Protein AF-A0A8B6GQ53-F1 (afdb_monomer_lite)

pLDDT: me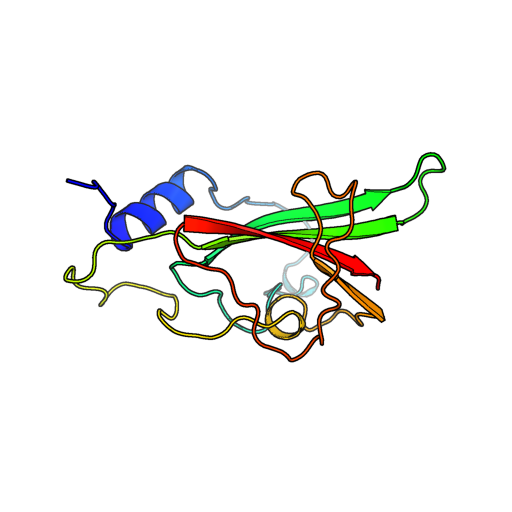an 85.65, std 8.25, range [42.69, 95.25]

Organism: Mytilus galloprovincialis (NCBI:txid29158)

Foldseek 3Di:
DDDFAALVVVVVVCCVVDPDDDDDDPDDPVVPDVDDDQFQFADASQKDFPDWAFDADPVRHTPFIKTKMFGADHDPDDDPVPDPHHHDDFDFQCRNHVPDDWPWKFWAPPVNPGTDPDTDDRPDGDDADHRGMTMMTTDD

Secondary structure (DSSP, 8-state):
------HHHHHHHHHHHSPPPP---SS-GGGS-S---SSSSPPPTTEEEEEEEEEE-TTS-EEEEEEEEEEPP--TTS--TT-SS-SS---BHHHH-TTS--SEEEEE-TTSSSEEEEE--TTSB----TT-EEEEEEE-

InterPro domains:
  IPR011013 Galactose mutarotase-like domain superfamily [SSF74650] (6-139)

Radius of gyration: 17.37 Å; chains: 1; bounding box: 48×44×46 Å

Structure (mmCIF, N/CA/C/O backbone):
data_AF-A0A8B6GQ53-F1
#
_entry.id   AF-A0A8B6GQ53-F1
#
loop_
_atom_site.group_PDB
_atom_site.id
_atom_site.type_symbol
_atom_site.label_atom_id
_atom_site.label_alt_id
_atom_site.label_comp_id
_atom_site.label_asym_id
_atom_site.label_entity_id
_atom_site.label_seq_id
_atom_site.pdbx_PDB_ins_code
_atom_site.Cartn_x
_atom_site.Cartn_y
_atom_site.Cartn_z
_atom_site.occupancy
_atom_site.B_iso_or_equiv
_atom_site.auth_seq_id
_atom_site.auth_comp_id
_atom_site.auth_asym_id
_atom_site.auth_atom_id
_atom_site.pdbx_PDB_model_num
ATOM 1 N N . MET A 1 1 ? -28.009 -0.027 14.623 1.00 42.69 1 MET A N 1
ATOM 2 C CA . MET A 1 1 ? -27.057 -1.133 14.865 1.00 42.69 1 MET A CA 1
ATOM 3 C C . MET A 1 1 ? -26.135 -1.210 13.662 1.00 42.69 1 MET A C 1
ATOM 5 O O . MET A 1 1 ? -26.596 -1.594 12.599 1.00 42.69 1 MET A O 1
ATOM 9 N N . THR A 1 2 ? -24.886 -0.765 13.780 1.00 58.81 2 THR A N 1
ATOM 10 C CA . THR A 1 2 ? -23.884 -0.914 12.715 1.00 58.81 2 THR A CA 1
ATOM 11 C C . THR A 1 2 ? -23.193 -2.265 12.894 1.00 58.81 2 THR A C 1
ATOM 13 O O . THR A 1 2 ? -22.641 -2.561 13.952 1.00 58.81 2 THR A O 1
ATOM 16 N N . THR A 1 3 ? -23.299 -3.138 11.898 1.00 73.06 3 THR A N 1
ATOM 17 C CA . THR A 1 3 ? -22.673 -4.464 11.908 1.00 73.06 3 THR A CA 1
ATOM 18 C C . THR A 1 3 ? -21.245 -4.343 11.379 1.00 73.06 3 THR A C 1
ATOM 20 O O . THR A 1 3 ? -21.057 -4.175 10.178 1.00 73.06 3 THR A O 1
ATOM 23 N N . SER A 1 4 ? -20.243 -4.401 12.258 1.00 75.69 4 SER A N 1
ATOM 24 C CA . SER A 1 4 ? -18.824 -4.452 11.882 1.00 75.69 4 SER A CA 1
ATOM 25 C C . SER A 1 4 ? -18.218 -5.817 12.208 1.00 75.69 4 SER A C 1
ATOM 27 O O . SER A 1 4 ? -18.539 -6.434 13.228 1.00 75.69 4 SER A O 1
ATOM 29 N N . SER A 1 5 ? -17.344 -6.298 11.324 1.00 83.00 5 SER A N 1
ATOM 30 C CA . SER A 1 5 ? -16.638 -7.571 11.494 1.00 83.00 5 SER A CA 1
ATOM 31 C C . SER A 1 5 ? -15.563 -7.479 12.584 1.00 83.00 5 SER A C 1
ATOM 33 O O . SER A 1 5 ? -15.061 -6.397 12.907 1.00 83.00 5 SER A O 1
ATOM 35 N N . SER A 1 6 ? -15.189 -8.624 13.160 1.00 86.44 6 SER A N 1
ATOM 36 C CA . SER A 1 6 ? -13.998 -8.721 14.009 1.00 86.44 6 SER A CA 1
ATOM 37 C C . SER A 1 6 ? -12.725 -8.673 13.157 1.00 86.44 6 SER A C 1
ATOM 39 O O . SER A 1 6 ? -12.741 -9.057 11.986 1.00 86.44 6 SER A O 1
ATOM 41 N N . LEU A 1 7 ? -11.606 -8.249 13.752 1.00 84.31 7 LEU A N 1
ATOM 42 C CA . LEU A 1 7 ? -10.306 -8.207 13.068 1.00 84.31 7 LEU A CA 1
ATOM 43 C C . LEU A 1 7 ? -9.889 -9.573 12.510 1.00 84.31 7 LEU A C 1
ATOM 45 O O . LEU A 1 7 ? -9.442 -9.662 11.372 1.00 84.31 7 LEU A O 1
ATOM 49 N N . SER A 1 8 ? -10.102 -10.651 13.267 1.00 84.38 8 SER A N 1
ATOM 50 C CA . SER A 1 8 ? -9.781 -12.008 12.810 1.00 84.38 8 SER A CA 1
ATOM 51 C C . SER A 1 8 ? -10.578 -12.399 11.563 1.00 84.38 8 SER A C 1
ATOM 53 O O . SER A 1 8 ? -10.016 -12.962 10.629 1.00 84.38 8 SER A O 1
ATOM 55 N N . ALA A 1 9 ? -11.873 -12.061 11.512 1.00 86.75 9 ALA A N 1
ATOM 56 C CA . ALA A 1 9 ? -12.701 -12.328 10.338 1.00 86.75 9 ALA A CA 1
ATOM 57 C C . ALA A 1 9 ? -12.244 -11.510 9.121 1.00 86.75 9 ALA A C 1
ATOM 59 O O . ALA A 1 9 ? -12.266 -12.015 8.001 1.00 86.75 9 ALA A O 1
ATOM 60 N N . MET A 1 10 ? -11.795 -10.269 9.337 1.00 86.81 10 MET A N 1
ATOM 61 C CA . MET A 1 10 ? -11.255 -9.429 8.265 1.00 86.81 10 MET A CA 1
ATOM 62 C C . MET A 1 10 ? -9.975 -10.008 7.665 1.00 86.81 10 MET A C 1
ATOM 64 O O . MET A 1 10 ? -9.877 -10.072 6.445 1.00 86.81 10 MET A O 1
ATOM 68 N N . ILE A 1 11 ? -9.035 -10.467 8.497 1.00 85.38 11 ILE A N 1
ATOM 69 C CA . ILE A 1 11 ? -7.778 -11.068 8.022 1.00 85.38 11 ILE A CA 1
ATOM 70 C C . ILE A 1 11 ? -8.047 -12.345 7.227 1.00 85.38 11 ILE A C 1
ATOM 72 O O . ILE A 1 11 ? -7.466 -12.539 6.164 1.00 85.38 11 ILE A O 1
ATOM 76 N N . ILE A 1 12 ? -8.959 -13.200 7.701 1.00 88.12 12 ILE A N 1
ATOM 77 C CA . ILE A 1 12 ? -9.345 -14.411 6.963 1.00 88.12 12 ILE A CA 1
ATOM 78 C C . ILE A 1 12 ? -9.954 -14.033 5.611 1.00 88.12 12 ILE A C 1
ATOM 80 O O . ILE A 1 12 ? -9.586 -14.598 4.587 1.00 88.12 12 ILE A O 1
ATOM 84 N N . ASN A 1 13 ? -10.862 -13.056 5.590 1.00 90.00 13 ASN A N 1
ATOM 85 C CA . ASN A 1 13 ? -11.462 -12.578 4.351 1.00 90.00 13 ASN A CA 1
ATOM 86 C C . ASN A 1 13 ? -10.412 -12.019 3.373 1.00 90.00 13 ASN A C 1
ATOM 88 O O . ASN A 1 13 ? -10.498 -12.275 2.178 1.00 90.00 13 ASN A O 1
ATOM 92 N N . GLU A 1 14 ? -9.413 -11.290 3.865 1.00 88.50 14 GLU A N 1
ATOM 93 C CA . GLU A 1 14 ? -8.316 -10.773 3.043 1.00 88.50 14 GLU A CA 1
ATOM 94 C C . GLU A 1 14 ? -7.449 -11.894 2.469 1.00 88.50 14 GLU A C 1
ATOM 96 O O . GLU A 1 14 ? -7.217 -11.913 1.265 1.00 88.50 14 GLU A O 1
ATOM 101 N N . ALA A 1 15 ? -7.082 -12.888 3.281 1.00 88.19 15 ALA A N 1
ATOM 102 C CA . ALA A 1 15 ? -6.340 -14.059 2.817 1.00 88.19 15 ALA A CA 1
ATOM 103 C C . ALA A 1 15 ? -7.096 -14.861 1.739 1.00 88.19 15 ALA A C 1
ATOM 105 O O . ALA A 1 15 ? -6.475 -15.463 0.865 1.00 88.19 15 ALA A O 1
ATOM 106 N N . LEU A 1 16 ? -8.435 -14.863 1.782 1.00 92.19 16 LEU A N 1
ATOM 107 C CA . LEU A 1 16 ? -9.276 -15.500 0.765 1.00 92.19 16 LEU A CA 1
ATOM 108 C C . LEU A 1 16 ? -9.396 -14.667 -0.519 1.00 92.19 16 LEU A C 1
ATOM 110 O O . LEU A 1 16 ? -9.450 -15.234 -1.607 1.00 92.19 16 LEU A O 1
ATOM 114 N N . GLN A 1 17 ? -9.465 -13.339 -0.407 1.00 92.38 17 GLN A N 1
ATOM 115 C CA . GLN A 1 17 ? -9.589 -12.445 -1.565 1.00 92.38 17 GLN A CA 1
ATOM 116 C C . GLN A 1 17 ? -8.252 -12.204 -2.276 1.00 92.38 17 GLN A C 1
ATOM 118 O O . GLN A 1 17 ? -8.237 -11.948 -3.479 1.00 92.38 17 GLN A O 1
ATOM 123 N N . GLN A 1 18 ? -7.140 -12.277 -1.545 1.00 90.88 18 GLN A N 1
ATOM 124 C CA . GLN A 1 18 ? -5.786 -12.026 -2.035 1.00 90.88 18 GLN A CA 1
ATOM 125 C C . GLN A 1 18 ? -4.859 -13.178 -1.616 1.00 90.88 18 GLN A C 1
ATOM 127 O O . GLN A 1 18 ? -4.060 -13.032 -0.688 1.00 90.88 18 GLN A O 1
ATOM 132 N N . PRO A 1 19 ? -4.972 -14.350 -2.267 1.00 91.69 19 PRO A N 1
ATOM 133 C CA . PRO A 1 19 ? -4.116 -15.482 -1.953 1.00 91.69 19 PRO A CA 1
ATOM 134 C C . PRO A 1 19 ? -2.657 -15.200 -2.355 1.00 91.69 19 PRO A C 1
ATOM 136 O O . PRO A 1 19 ? -2.405 -14.445 -3.300 1.00 91.69 19 PRO A O 1
ATOM 139 N N . PRO A 1 20 ? -1.679 -15.830 -1.682 1.00 89.12 20 PRO A N 1
ATOM 140 C CA . PRO A 1 20 ? -0.274 -15.688 -2.034 1.00 89.12 20 PRO A CA 1
ATOM 141 C C . PRO A 1 20 ? -0.022 -16.184 -3.461 1.00 89.12 20 PRO A C 1
ATOM 143 O O . PRO A 1 20 ? -0.416 -17.292 -3.833 1.00 89.12 20 PRO A O 1
ATOM 146 N N . VAL A 1 21 ? 0.662 -15.363 -4.257 1.00 90.94 21 VAL A N 1
ATOM 147 C CA . VAL A 1 21 ? 1.049 -15.722 -5.623 1.00 90.94 21 VAL A CA 1
ATOM 148 C C . VAL A 1 21 ? 2.354 -16.507 -5.571 1.00 90.94 21 VAL A C 1
ATOM 150 O O . VAL A 1 21 ? 3.374 -16.002 -5.105 1.00 90.94 21 VAL A O 1
ATOM 153 N N . VAL A 1 22 ? 2.319 -17.751 -6.045 1.00 90.81 22 VAL A N 1
ATOM 154 C CA . VAL A 1 22 ? 3.488 -18.637 -6.065 1.00 90.81 22 VAL A CA 1
ATOM 155 C C . VAL A 1 22 ? 4.123 -18.602 -7.449 1.00 90.81 22 VAL A C 1
ATOM 157 O O . VAL A 1 22 ? 3.478 -18.919 -8.447 1.00 90.81 22 VAL A O 1
ATOM 160 N N . PHE A 1 23 ? 5.401 -18.235 -7.496 1.00 88.19 23 PHE A N 1
ATOM 161 C CA . PHE A 1 23 ? 6.211 -18.246 -8.709 1.00 88.19 23 PHE A CA 1
ATOM 162 C C . PHE A 1 23 ? 7.237 -19.376 -8.638 1.00 88.19 23 PHE A C 1
ATOM 164 O O . PHE A 1 23 ? 7.816 -19.635 -7.584 1.00 88.19 23 PHE A O 1
ATOM 171 N N . TYR A 1 24 ? 7.483 -20.028 -9.772 1.00 89.69 24 TYR A N 1
ATOM 172 C CA . TYR A 1 24 ? 8.471 -21.096 -9.897 1.00 89.69 24 TYR A CA 1
ATOM 173 C C . TYR A 1 24 ? 9.568 -20.661 -10.862 1.00 89.69 24 TYR A C 1
ATOM 175 O O . TYR A 1 24 ? 9.296 -20.051 -11.894 1.00 89.69 24 TYR A O 1
ATOM 183 N N . THR A 1 25 ? 10.812 -20.987 -10.531 1.00 88.31 25 THR A N 1
ATOM 184 C CA . THR A 1 25 ? 11.977 -20.699 -11.367 1.00 88.31 25 THR A CA 1
ATOM 185 C C . THR A 1 25 ? 12.928 -21.883 -11.352 1.00 88.31 25 THR A C 1
ATOM 187 O O . THR A 1 25 ? 12.969 -22.654 -10.396 1.00 88.31 25 THR A O 1
ATOM 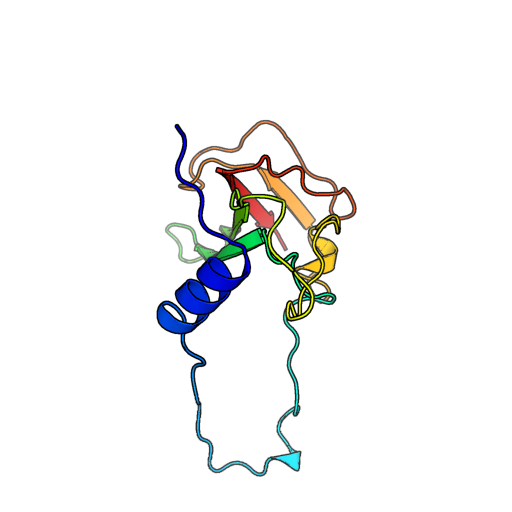190 N N . THR A 1 26 ? 13.683 -22.034 -12.433 1.00 90.69 26 THR A N 1
ATOM 191 C CA . THR A 1 26 ? 14.726 -23.055 -12.577 1.00 90.69 26 THR A CA 1
ATOM 192 C C . THR A 1 26 ? 16.102 -22.543 -12.147 1.00 90.69 26 THR A C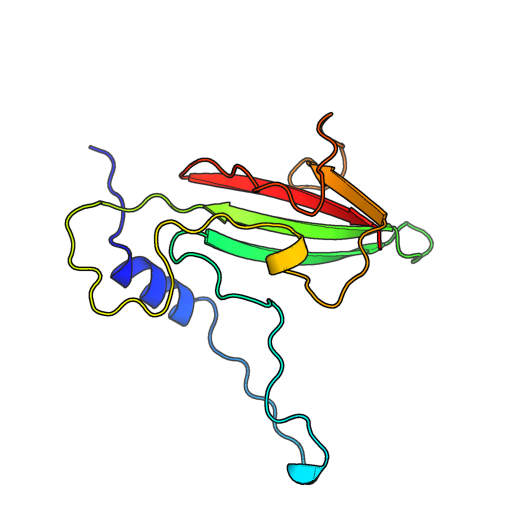 1
ATOM 194 O O . THR A 1 26 ? 17.085 -23.274 -12.235 1.00 90.69 26 THR A O 1
ATOM 197 N N . ILE A 1 27 ? 16.195 -21.275 -11.735 1.00 86.69 27 ILE A N 1
ATOM 198 C CA . ILE A 1 27 ? 17.435 -20.638 -11.282 1.00 86.69 27 ILE A CA 1
ATOM 199 C C . ILE A 1 27 ? 17.719 -21.064 -9.837 1.00 86.69 27 ILE A C 1
ATOM 201 O O . ILE A 1 27 ? 16.801 -21.164 -9.024 1.00 86.69 27 ILE A O 1
ATOM 205 N N . ASN A 1 28 ? 18.995 -21.300 -9.517 1.00 82.81 28 ASN A N 1
ATOM 206 C CA . ASN A 1 28 ? 19.434 -21.650 -8.167 1.00 82.81 28 ASN A CA 1
ATOM 207 C C . ASN A 1 28 ? 18.996 -20.571 -7.153 1.00 82.81 28 ASN A C 1
ATOM 209 O O . ASN A 1 28 ? 19.229 -19.377 -7.361 1.00 82.81 28 ASN A O 1
ATOM 213 N N . SER A 1 29 ? 18.401 -21.008 -6.041 1.00 79.25 29 SER A N 1
ATOM 214 C CA . SER A 1 29 ? 17.938 -20.160 -4.940 1.00 79.25 29 SER A CA 1
ATOM 215 C C . SER A 1 29 ? 19.039 -19.303 -4.317 1.00 79.25 29 SER A C 1
ATOM 217 O O . SER A 1 29 ? 18.735 -18.265 -3.749 1.00 79.25 29 SER A O 1
ATOM 219 N N . GLU A 1 30 ? 20.309 -19.692 -4.445 1.00 79.44 30 GLU A N 1
ATOM 220 C CA . GLU A 1 30 ? 21.452 -18.920 -3.931 1.00 79.44 30 GLU A CA 1
ATOM 221 C C . GLU A 1 30 ? 21.658 -17.578 -4.654 1.00 79.44 30 GLU A C 1
ATOM 223 O O . GLU A 1 30 ? 22.242 -16.655 -4.091 1.00 79.44 30 GLU A O 1
ATOM 228 N N . VAL A 1 31 ? 21.176 -17.452 -5.896 1.00 81.50 31 VAL A N 1
ATOM 229 C CA . VAL A 1 31 ? 21.275 -16.214 -6.692 1.00 81.50 31 VAL A CA 1
ATOM 230 C C . VAL A 1 31 ? 20.100 -15.271 -6.402 1.00 81.50 31 VAL A C 1
ATOM 232 O O . VAL A 1 31 ? 20.168 -14.071 -6.669 1.00 81.50 31 VAL A O 1
ATOM 235 N N . ILE A 1 32 ? 19.011 -15.799 -5.845 1.00 79.31 32 ILE A N 1
ATOM 236 C CA . ILE A 1 32 ? 17.778 -15.058 -5.596 1.00 79.31 32 ILE A CA 1
ATOM 237 C C . ILE A 1 32 ? 17.829 -14.513 -4.173 1.00 79.31 32 ILE A C 1
ATOM 239 O O . ILE A 1 32 ? 18.124 -15.240 -3.226 1.00 79.31 32 ILE A O 1
ATOM 243 N N . ARG A 1 33 ? 17.523 -13.222 -3.997 1.00 77.25 33 ARG A N 1
ATOM 244 C CA . ARG A 1 33 ? 17.353 -12.673 -2.648 1.00 77.25 33 ARG A CA 1
ATOM 245 C C . ARG A 1 33 ? 16.214 -13.435 -1.961 1.00 77.25 33 ARG A C 1
ATOM 247 O O . ARG A 1 33 ? 15.109 -13.431 -2.500 1.00 77.25 33 ARG A O 1
ATOM 254 N N . PRO A 1 34 ? 16.458 -14.076 -0.805 1.00 75.06 34 PRO A N 1
ATOM 255 C CA . PRO A 1 34 ? 15.487 -14.989 -0.211 1.00 75.06 34 PRO A CA 1
ATOM 256 C C . PRO A 1 34 ? 14.211 -14.270 0.229 1.00 75.06 34 PRO A C 1
ATOM 258 O O . PRO A 1 34 ? 13.133 -14.846 0.137 1.00 75.06 34 PRO A O 1
ATOM 261 N N . ASN A 1 35 ? 14.332 -13.005 0.644 1.00 80.19 35 ASN A N 1
ATOM 262 C CA . ASN A 1 35 ? 13.221 -12.184 1.101 1.00 80.19 35 ASN A CA 1
ATOM 263 C C . ASN A 1 35 ? 13.248 -10.824 0.399 1.00 80.19 35 ASN A C 1
ATOM 265 O O . ASN A 1 35 ? 14.315 -10.240 0.178 1.00 80.19 35 ASN A O 1
ATOM 269 N N . PHE A 1 36 ? 12.060 -10.320 0.086 1.00 80.19 36 PHE A N 1
ATOM 270 C CA . PHE A 1 36 ? 11.836 -8.958 -0.369 1.00 80.19 36 PHE A CA 1
ATOM 271 C C . PHE A 1 36 ? 10.691 -8.374 0.452 1.00 80.19 36 PHE A C 1
ATOM 273 O O . PHE A 1 36 ? 9.546 -8.804 0.317 1.00 80.19 36 PHE A O 1
ATOM 280 N N . ASP A 1 37 ? 11.017 -7.406 1.302 1.00 80.31 37 ASP A N 1
ATOM 281 C CA . ASP A 1 37 ? 10.045 -6.701 2.125 1.00 80.31 37 ASP A CA 1
ATOM 282 C C . ASP A 1 37 ? 9.763 -5.343 1.484 1.00 80.31 37 ASP A C 1
ATOM 284 O O . ASP A 1 37 ? 10.631 -4.476 1.427 1.00 80.31 37 ASP A O 1
ATOM 288 N N . VAL A 1 38 ? 8.542 -5.164 0.973 1.00 72.69 38 VAL A N 1
ATOM 289 C CA . VAL A 1 38 ? 8.125 -3.909 0.317 1.00 72.69 38 VAL A CA 1
ATOM 290 C C . VAL A 1 38 ? 8.140 -2.742 1.303 1.00 72.69 38 VAL A C 1
ATOM 292 O O . VAL A 1 38 ? 8.502 -1.631 0.935 1.00 72.69 38 VAL A O 1
ATOM 295 N N . ALA A 1 39 ? 7.744 -2.999 2.550 1.00 79.56 39 ALA A N 1
ATOM 296 C CA . ALA A 1 39 ? 7.671 -2.013 3.615 1.00 79.56 39 ALA A CA 1
ATOM 297 C C . ALA A 1 39 ? 8.686 -2.347 4.710 1.00 79.56 39 ALA A C 1
ATOM 299 O O . ALA A 1 39 ? 8.872 -3.506 5.073 1.00 79.56 39 ALA A O 1
ATOM 300 N N . SER A 1 40 ? 9.284 -1.316 5.307 1.00 78.81 40 SER A N 1
ATOM 301 C CA . SER A 1 40 ? 10.216 -1.479 6.436 1.00 78.81 40 SER A CA 1
ATOM 302 C C . SER A 1 40 ? 9.543 -2.036 7.693 1.00 78.81 40 SER A C 1
ATOM 304 O O . SER A 1 40 ? 10.215 -2.475 8.627 1.00 78.81 40 SER A O 1
ATOM 306 N N . GLN A 1 41 ? 8.212 -1.948 7.760 1.00 78.75 41 GLN A N 1
ATOM 307 C CA . GLN A 1 41 ? 7.398 -2.345 8.899 1.00 78.75 41 GLN A CA 1
ATOM 308 C C . GLN A 1 41 ? 6.052 -2.874 8.401 1.00 78.75 41 GLN A C 1
ATOM 310 O O . GLN A 1 41 ? 5.472 -2.314 7.471 1.00 78.75 41 GLN A O 1
ATOM 315 N N . SER A 1 42 ? 5.525 -3.913 9.053 1.00 83.12 42 SER A N 1
ATOM 316 C CA . SER A 1 42 ? 4.187 -4.426 8.754 1.00 83.12 42 SER A CA 1
ATOM 317 C C . SER A 1 42 ? 3.125 -3.351 8.981 1.00 83.12 42 SER A C 1
ATOM 319 O O . SER A 1 42 ? 3.120 -2.683 10.023 1.00 83.12 42 SER A O 1
ATOM 321 N N . LEU A 1 43 ? 2.207 -3.219 8.022 1.00 87.62 43 LEU A N 1
ATOM 322 C CA . LEU A 1 43 ? 1.052 -2.336 8.145 1.00 87.62 43 LEU A CA 1
ATOM 323 C C . LEU A 1 43 ? 0.163 -2.758 9.331 1.00 87.62 43 LEU A C 1
ATOM 325 O O . LEU A 1 43 ? 0.104 -3.947 9.668 1.00 87.62 43 LEU A O 1
ATOM 329 N N . PRO A 1 44 ? -0.534 -1.805 9.974 1.00 89.44 44 PRO A N 1
ATOM 330 C CA . PRO A 1 44 ? -1.534 -2.117 10.983 1.00 89.44 44 PRO A CA 1
ATOM 331 C C . PRO A 1 44 ? -2.632 -3.042 10.457 1.00 89.44 44 PRO A C 1
ATOM 333 O O . PRO A 1 44 ? -3.022 -2.939 9.299 1.00 89.44 44 PRO A O 1
ATOM 336 N N . CYS A 1 45 ? -3.180 -3.910 11.311 1.00 87.62 45 CYS A N 1
ATOM 337 C CA . CYS A 1 45 ? -4.209 -4.879 10.902 1.00 87.62 45 CYS A CA 1
ATOM 338 C C . CYS A 1 45 ? -5.504 -4.241 10.377 1.00 87.62 45 CYS A C 1
ATOM 340 O O . CYS A 1 45 ? -6.313 -4.906 9.731 1.00 87.62 45 CYS A O 1
ATOM 342 N N . ASP A 1 46 ? -5.750 -2.980 10.726 1.00 88.50 46 ASP A N 1
ATOM 343 C CA . ASP A 1 46 ? -6.898 -2.207 10.275 1.00 88.50 46 ASP A CA 1
ATOM 344 C C . ASP A 1 46 ? -6.603 -1.407 9.000 1.00 88.50 46 ASP A C 1
ATOM 346 O O . ASP A 1 46 ? -7.537 -0.852 8.431 1.00 88.50 46 ASP A O 1
ATOM 350 N N . ILE A 1 47 ? -5.360 -1.367 8.509 1.00 90.38 47 ILE A N 1
ATOM 351 C CA . ILE A 1 47 ? -4.971 -0.642 7.296 1.00 90.38 47 ILE A CA 1
ATOM 352 C C . ILE A 1 47 ? -4.571 -1.631 6.202 1.00 90.38 47 ILE A C 1
ATOM 354 O O . ILE A 1 47 ? -3.690 -2.464 6.376 1.00 90.38 47 ILE A O 1
ATOM 358 N N . SER A 1 48 ? -5.190 -1.489 5.033 1.00 90.38 48 SER A N 1
ATOM 359 C CA . SER A 1 48 ? -4.896 -2.303 3.850 1.00 90.38 48 SER A CA 1
ATOM 360 C C . SER A 1 48 ? -4.434 -1.438 2.683 1.00 90.38 48 SER A C 1
ATOM 362 O O . SER A 1 48 ? -4.984 -0.359 2.434 1.00 90.38 48 SER A O 1
ATOM 364 N N . LEU A 1 49 ? -3.425 -1.928 1.963 1.00 91.75 49 LEU A N 1
ATOM 365 C CA . LEU A 1 49 ? -2.976 -1.371 0.693 1.00 91.75 49 LEU A CA 1
ATOM 366 C C . LEU A 1 49 ? -3.916 -1.859 -0.413 1.00 91.75 49 LEU A C 1
ATOM 368 O O . LEU A 1 49 ? -3.850 -3.010 -0.829 1.00 91.75 49 LEU A O 1
ATOM 372 N N . VAL A 1 50 ? -4.807 -0.987 -0.879 1.00 93.12 50 VAL A N 1
ATOM 373 C CA . VAL A 1 50 ? -5.825 -1.354 -1.877 1.00 93.12 50 VAL A CA 1
ATOM 374 C C . VAL A 1 50 ? -5.249 -1.340 -3.286 1.00 93.12 50 VAL A C 1
ATOM 376 O O . VAL A 1 50 ? -5.581 -2.190 -4.106 1.00 93.12 50 VAL A O 1
ATOM 379 N N . SER A 1 51 ? -4.404 -0.355 -3.586 1.00 93.12 51 SER A N 1
ATOM 380 C CA . SER A 1 51 ? -3.800 -0.211 -4.907 1.00 93.12 51 SER A CA 1
ATOM 381 C C . SER A 1 51 ? -2.454 0.482 -4.800 1.00 93.12 51 SER A C 1
ATOM 383 O O . SER A 1 51 ? -2.345 1.552 -4.200 1.00 93.12 51 SER A O 1
ATOM 385 N N . LEU A 1 52 ? -1.465 -0.093 -5.476 1.00 93.06 52 LEU A N 1
ATOM 386 C CA . LEU A 1 52 ? -0.168 0.511 -5.742 1.00 93.06 52 LEU A CA 1
ATOM 387 C C . LEU A 1 52 ? 0.122 0.352 -7.233 1.00 93.06 52 LEU A C 1
ATOM 389 O O . LEU A 1 52 ? 0.197 -0.770 -7.729 1.00 93.06 52 LEU A O 1
ATOM 393 N N . LYS A 1 53 ? 0.211 1.462 -7.965 1.00 93.12 53 LYS A N 1
ATOM 394 C CA . LYS A 1 53 ? 0.434 1.438 -9.417 1.00 93.12 53 LYS A CA 1
ATOM 395 C C . LYS A 1 53 ? 1.157 2.687 -9.889 1.00 93.12 53 LYS A C 1
ATOM 397 O O . LYS A 1 53 ? 0.948 3.761 -9.333 1.00 93.12 53 LYS A O 1
ATOM 402 N N . ASN A 1 54 ? 1.926 2.562 -10.960 1.00 94.06 54 ASN A N 1
ATOM 403 C CA . ASN A 1 54 ? 2.509 3.715 -11.636 1.00 94.06 54 ASN A CA 1
ATOM 404 C C . ASN A 1 54 ? 1.440 4.393 -12.501 1.00 94.06 54 ASN A C 1
ATOM 406 O O . ASN A 1 54 ? 0.628 3.725 -13.144 1.00 94.06 54 ASN A O 1
ATOM 410 N N . LEU A 1 55 ? 1.423 5.719 -12.480 1.00 93.06 55 LEU A N 1
ATOM 411 C CA . LEU A 1 55 ? 0.625 6.557 -13.358 1.00 93.06 55 LEU A CA 1
ATOM 412 C C . LEU A 1 55 ? 1.496 6.938 -14.554 1.00 93.06 55 LEU A C 1
ATOM 414 O O . LEU A 1 55 ? 2.680 7.236 -14.401 1.00 93.06 55 LEU A O 1
ATOM 418 N N . VAL A 1 56 ? 0.902 6.902 -15.740 1.00 93.94 56 VAL A N 1
ATOM 419 C CA . VAL A 1 56 ? 1.555 7.288 -16.990 1.00 93.94 56 VAL A CA 1
ATOM 420 C C . VAL A 1 56 ? 0.691 8.307 -17.716 1.00 93.94 56 VAL A C 1
ATOM 422 O O . VAL A 1 56 ? -0.540 8.253 -17.620 1.00 93.94 56 VAL A O 1
ATOM 425 N N . ASN A 1 57 ? 1.325 9.249 -18.406 1.00 90.94 57 ASN A N 1
ATOM 426 C CA . ASN A 1 57 ? 0.627 10.236 -19.222 1.00 90.94 57 ASN A CA 1
ATOM 427 C C . ASN A 1 57 ? 0.237 9.648 -20.598 1.00 90.94 57 ASN A C 1
ATOM 429 O O . ASN A 1 57 ? 0.447 8.467 -20.883 1.00 90.94 57 ASN A O 1
ATOM 433 N N . SER A 1 58 ? -0.352 10.481 -21.461 1.00 91.62 58 SER A N 1
ATOM 434 C CA . SER A 1 58 ? -0.718 10.105 -22.837 1.00 91.62 58 SER A CA 1
ATOM 435 C C . SER A 1 58 ? 0.472 9.671 -23.692 1.00 91.62 58 SER A C 1
ATOM 437 O O . SER A 1 58 ? 0.296 8.887 -24.621 1.00 91.62 58 SER A O 1
ATOM 439 N N . ASP A 1 59 ? 1.659 10.164 -23.354 1.00 93.69 59 ASP A N 1
ATOM 440 C CA . ASP A 1 59 ? 2.916 9.915 -24.055 1.00 93.69 59 ASP A CA 1
ATOM 441 C C . ASP A 1 59 ? 3.667 8.696 -23.486 1.00 93.69 59 ASP A C 1
ATOM 443 O O . ASP A 1 59 ? 4.775 8.393 -23.915 1.00 93.69 59 ASP A O 1
ATOM 447 N N . LEU A 1 60 ? 3.032 7.951 -22.566 1.00 91.38 60 LEU A N 1
ATOM 448 C CA . LEU A 1 60 ? 3.583 6.799 -21.839 1.00 91.38 60 LEU A CA 1
ATOM 449 C C . LEU A 1 60 ? 4.756 7.138 -20.907 1.00 91.38 60 LEU A C 1
ATOM 451 O O . LEU A 1 60 ? 5.429 6.232 -20.408 1.00 91.38 60 LEU A O 1
ATOM 455 N N . ASP A 1 61 ? 4.961 8.417 -20.610 1.00 93.62 61 ASP A N 1
ATOM 456 C CA . ASP A 1 61 ? 5.933 8.860 -19.623 1.00 93.62 61 ASP A CA 1
ATOM 457 C C . ASP A 1 61 ? 5.380 8.691 -18.209 1.00 93.62 61 ASP A C 1
ATOM 459 O O . ASP A 1 61 ? 4.180 8.829 -17.951 1.00 93.62 61 ASP A O 1
ATOM 463 N N . TYR A 1 62 ? 6.282 8.422 -17.266 1.00 92.19 62 TYR A N 1
ATOM 464 C CA . TYR A 1 62 ? 5.960 8.335 -15.847 1.00 92.19 62 TYR A CA 1
ATOM 465 C C . TYR A 1 62 ? 5.401 9.665 -15.319 1.00 92.19 62 TYR A C 1
ATOM 467 O O . TYR A 1 62 ? 6.068 10.696 -15.362 1.00 92.19 62 TYR A O 1
ATOM 475 N N . ASP A 1 63 ? 4.197 9.615 -14.750 1.00 91.88 63 ASP A N 1
ATOM 476 C CA . ASP A 1 63 ? 3.508 10.740 -14.113 1.00 91.88 63 ASP A CA 1
ATOM 477 C C . ASP A 1 63 ? 3.160 10.401 -12.652 1.00 91.88 63 ASP A C 1
ATOM 479 O O . ASP A 1 63 ? 2.040 10.596 -12.174 1.00 91.88 63 ASP A O 1
ATOM 483 N N . GLY A 1 64 ? 4.129 9.852 -11.922 1.00 92.56 64 GLY A N 1
ATOM 484 C CA . GLY A 1 64 ? 3.990 9.546 -10.501 1.00 92.56 64 GLY A CA 1
ATOM 485 C C . GLY A 1 64 ? 3.462 8.141 -10.205 1.00 92.56 64 GLY A C 1
ATOM 486 O O . GLY A 1 64 ? 3.150 7.340 -11.079 1.00 92.56 64 GLY A O 1
ATOM 487 N N . THR A 1 65 ? 3.348 7.836 -8.922 1.00 94.06 65 THR A N 1
ATOM 488 C CA . THR A 1 65 ? 2.884 6.566 -8.370 1.00 94.06 65 THR A CA 1
ATOM 489 C C . THR A 1 65 ? 1.618 6.808 -7.560 1.00 94.06 65 THR A C 1
ATOM 491 O O . THR A 1 65 ? 1.558 7.678 -6.693 1.00 94.06 65 THR A O 1
ATOM 494 N N . SER A 1 66 ? 0.584 6.031 -7.844 1.00 94.69 66 SER A N 1
ATOM 495 C CA . SER A 1 66 ? -0.681 6.004 -7.122 1.00 94.69 66 SER A CA 1
ATOM 496 C C . SER A 1 66 ? -0.588 5.053 -5.933 1.00 94.69 66 SER A C 1
ATOM 498 O O . SER A 1 66 ? -0.374 3.854 -6.123 1.00 94.69 66 SER A O 1
ATOM 500 N N . LEU A 1 67 ? -0.895 5.562 -4.744 1.00 93.94 67 LEU A N 1
ATOM 501 C CA . LEU A 1 67 ? -1.026 4.801 -3.507 1.00 93.94 67 LEU A CA 1
ATOM 502 C C . LEU A 1 67 ? -2.434 4.991 -2.925 1.00 93.94 67 LEU A C 1
ATOM 504 O O . LEU A 1 67 ? -2.815 6.108 -2.581 1.00 93.94 67 LEU A O 1
ATOM 508 N N . ILE A 1 68 ? -3.201 3.907 -2.790 1.00 95.25 68 ILE A N 1
ATOM 509 C CA . ILE A 1 68 ? -4.532 3.914 -2.165 1.00 95.25 68 ILE A CA 1
ATOM 510 C C . ILE A 1 68 ? -4.496 3.050 -0.909 1.00 95.25 68 ILE A C 1
ATOM 512 O O . ILE A 1 68 ? -4.219 1.850 -0.976 1.00 95.25 68 ILE A O 1
ATOM 516 N N . LEU A 1 69 ? -4.819 3.662 0.225 1.00 93.75 69 LEU A N 1
ATOM 517 C CA . LEU A 1 69 ? -4.883 3.022 1.531 1.00 93.75 69 LEU A CA 1
ATOM 518 C C . LEU A 1 69 ? -6.317 3.060 2.054 1.00 93.75 69 LEU A C 1
ATOM 520 O O . LEU A 1 69 ? -7.014 4.064 1.920 1.00 93.75 69 LEU A O 1
ATOM 524 N N . HIS A 1 70 ? -6.746 1.974 2.683 1.00 93.62 70 HIS A N 1
ATOM 525 C CA . HIS A 1 70 ? -8.053 1.873 3.320 1.00 93.62 70 HIS A CA 1
ATOM 526 C C . HIS A 1 70 ? -7.889 1.506 4.782 1.00 93.62 70 HIS A C 1
ATOM 528 O O . HIS A 1 70 ? -7.259 0.487 5.078 1.00 93.62 70 HIS A O 1
ATOM 534 N N . ARG A 1 71 ? -8.510 2.280 5.674 1.00 92.19 71 ARG A N 1
ATOM 535 C CA . ARG A 1 71 ? -8.606 1.919 7.086 1.00 92.19 71 ARG A CA 1
ATOM 536 C C . ARG A 1 71 ? -9.981 1.341 7.401 1.00 92.19 71 ARG A C 1
ATOM 538 O O . ARG A 1 71 ? -10.989 2.034 7.323 1.00 92.19 71 ARG A O 1
ATOM 545 N N . ARG A 1 72 ? -10.031 0.075 7.798 1.00 89.25 72 ARG A N 1
ATOM 546 C CA . ARG A 1 72 ? -11.250 -0.669 8.129 1.00 89.25 72 ARG A CA 1
ATOM 547 C C . ARG A 1 72 ? -11.694 -0.383 9.564 1.00 89.25 72 ARG A C 1
ATOM 549 O O . ARG A 1 72 ? -10.883 -0.296 10.480 1.00 89.25 72 ARG A O 1
ATOM 556 N N . GLY A 1 73 ? -13.003 -0.294 9.778 1.00 87.25 73 GLY A N 1
ATOM 557 C CA . GLY A 1 73 ? -13.602 -0.206 11.110 1.00 87.25 73 GLY A CA 1
ATOM 558 C C . GLY A 1 73 ? -13.966 -1.577 11.661 1.00 87.25 73 GLY A C 1
ATOM 559 O O . GLY A 1 73 ? -14.775 -2.288 11.070 1.00 87.25 73 GLY A O 1
ATOM 560 N N . TYR A 1 74 ? -13.415 -1.935 12.816 1.00 85.06 74 TYR A N 1
ATOM 561 C CA . TYR A 1 74 ? -13.650 -3.222 13.467 1.00 85.06 74 TYR A CA 1
ATOM 562 C C . TYR A 1 74 ? -14.328 -3.056 14.830 1.00 85.06 74 TYR A C 1
ATOM 564 O O . TYR A 1 74 ? -14.278 -1.997 15.457 1.00 85.06 74 TYR A O 1
ATOM 572 N N . LYS A 1 75 ? -14.981 -4.119 15.310 1.00 80.81 75 LYS A N 1
ATOM 573 C CA . LYS A 1 75 ? -15.579 -4.132 16.650 1.00 80.81 75 LYS A CA 1
ATOM 574 C C . LYS A 1 75 ? -14.520 -4.426 17.718 1.00 80.81 75 LYS A C 1
ATOM 576 O O . LYS A 1 75 ? -13.950 -5.518 17.744 1.00 80.81 75 LYS A O 1
ATOM 581 N N . CYS A 1 76 ? -14.297 -3.478 18.626 1.00 71.00 76 CYS A N 1
ATOM 582 C CA . CYS A 1 76 ? -13.451 -3.674 19.806 1.00 71.00 76 CYS A CA 1
ATOM 583 C C . CYS A 1 76 ? -14.089 -4.682 20.783 1.00 71.00 76 CYS A C 1
ATOM 585 O O . CYS A 1 76 ? -15.311 -4.722 20.929 1.00 71.00 76 CYS A O 1
ATOM 587 N N . GLY A 1 77 ? -13.266 -5.488 21.463 1.00 66.62 77 GLY A N 1
ATOM 588 C CA . GLY A 1 77 ? -13.717 -6.442 22.490 1.00 66.62 77 GLY A CA 1
ATOM 589 C C . GLY A 1 77 ? -13.634 -7.922 22.103 1.00 66.62 77 GLY A C 1
ATOM 590 O O . GLY A 1 77 ? -13.980 -8.774 22.916 1.00 66.62 77 GLY A O 1
ATOM 591 N N . PHE A 1 78 ? -13.159 -8.244 20.897 1.00 66.38 78 PHE A N 1
ATOM 592 C CA . PHE A 1 78 ? -12.781 -9.611 20.530 1.00 66.38 78 PHE A CA 1
ATOM 593 C C . PHE A 1 78 ? -11.278 -9.817 20.730 1.00 66.38 78 PHE A C 1
ATOM 595 O O . PHE A 1 78 ? -10.492 -8.900 20.489 1.00 66.38 78 PHE A O 1
ATOM 602 N N . ASN A 1 79 ? -10.883 -11.006 21.185 1.00 65.56 79 ASN A N 1
ATOM 603 C CA . ASN A 1 79 ? -9.494 -11.289 21.525 1.00 65.56 79 ASN A CA 1
ATOM 604 C C . ASN A 1 79 ? -8.583 -11.195 20.281 1.00 65.56 79 ASN A C 1
ATOM 606 O O . ASN A 1 79 ? -8.793 -11.899 19.295 1.00 65.56 79 ASN A O 1
ATOM 610 N N . ALA A 1 80 ? -7.572 -10.327 20.354 1.00 68.62 80 ALA A N 1
ATOM 611 C CA . ALA A 1 80 ? -6.604 -10.034 19.300 1.00 68.62 80 ALA A CA 1
ATOM 612 C C . ALA A 1 80 ? -5.288 -10.833 19.426 1.00 68.62 80 ALA A C 1
ATOM 614 O O . ALA A 1 80 ? -4.343 -10.571 18.688 1.00 68.62 80 ALA A O 1
ATOM 615 N N . ASN A 1 81 ? -5.209 -11.814 20.332 1.00 68.00 81 ASN A N 1
ATOM 616 C CA . ASN A 1 81 ? -3.969 -12.538 20.656 1.00 68.00 81 ASN A CA 1
ATOM 617 C C . ASN A 1 81 ? -3.294 -13.263 19.473 1.00 68.00 81 ASN A C 1
ATOM 619 O O . ASN A 1 81 ? -2.135 -13.642 19.591 1.00 68.00 81 ASN A O 1
ATOM 623 N N . TYR A 1 82 ? -3.995 -13.472 18.354 1.00 72.00 82 TYR A N 1
ATOM 624 C CA . TYR A 1 82 ? -3.482 -14.194 17.180 1.00 72.00 82 TYR A CA 1
ATOM 625 C C . TYR A 1 82 ? -3.167 -13.288 15.981 1.00 72.00 82 TYR A C 1
ATOM 627 O O . TYR A 1 82 ? -2.942 -13.784 14.878 1.00 72.00 82 TYR A O 1
ATOM 635 N N . LEU A 1 83 ? -3.197 -11.965 16.155 1.00 75.38 83 LEU A N 1
ATOM 636 C CA . LEU A 1 83 ? -2.888 -11.034 15.073 1.00 75.38 83 LEU A CA 1
ATOM 637 C C . LEU A 1 83 ? -1.370 -10.945 14.862 1.00 75.38 83 LEU A C 1
ATOM 639 O O . LEU A 1 83 ? -0.614 -10.786 15.815 1.00 75.38 83 LEU A O 1
ATOM 643 N N . GLN A 1 84 ? -0.930 -11.009 13.604 1.00 77.81 84 GLN A N 1
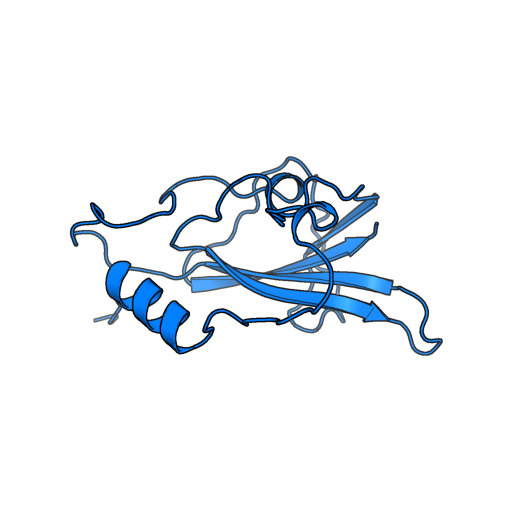ATOM 644 C CA . GLN A 1 84 ? 0.485 -10.882 13.216 1.00 77.81 84 GLN A CA 1
ATOM 645 C C . GLN A 1 84 ? 0.888 -9.439 12.851 1.00 77.81 84 GLN A C 1
ATOM 647 O O . GLN A 1 84 ? 1.973 -9.203 12.326 1.00 77.81 84 GLN A O 1
ATOM 652 N N . CYS A 1 85 ? 0.017 -8.466 13.114 1.00 77.94 85 CYS A N 1
ATOM 653 C CA . CYS A 1 85 ? 0.190 -7.060 12.760 1.00 77.94 85 CYS A CA 1
ATOM 654 C C . CYS A 1 85 ? -0.118 -6.151 13.966 1.00 77.94 85 CYS A C 1
ATOM 656 O O . CYS A 1 85 ? -0.845 -6.550 14.883 1.00 77.94 85 CYS A O 1
ATOM 658 N N . PRO A 1 86 ? 0.446 -4.930 14.010 1.00 82.62 86 PRO A N 1
ATOM 659 C CA . PRO A 1 86 ? 0.158 -3.974 15.074 1.00 82.62 86 PRO A CA 1
ATOM 660 C C . PRO A 1 86 ? -1.266 -3.398 14.953 1.00 82.62 86 PRO A C 1
ATOM 662 O O . PRO A 1 86 ? -1.826 -3.328 13.865 1.00 82.62 86 PRO A O 1
ATOM 665 N N . LEU A 1 87 ? -1.850 -2.949 16.070 1.00 76.25 87 LEU A N 1
ATOM 666 C CA . LEU A 1 87 ? -3.200 -2.352 16.096 1.00 76.25 87 LEU A CA 1
ATOM 667 C C . LEU A 1 87 ? -3.224 -0.820 16.070 1.00 76.25 87 LEU A C 1
ATOM 669 O O . LEU A 1 87 ? -4.222 -0.230 15.682 1.00 76.25 87 LEU A O 1
ATOM 673 N N . SER A 1 88 ? -2.167 -0.165 16.549 1.00 68.31 88 SER A N 1
ATOM 674 C CA . SER A 1 88 ? -2.169 1.285 16.796 1.00 68.31 88 SER A CA 1
ATOM 675 C C . SER A 1 88 ? -0.832 1.909 16.420 1.00 68.31 88 SER A C 1
ATOM 677 O O . SER A 1 88 ? -0.233 2.640 17.208 1.00 68.31 88 SER A O 1
ATOM 679 N N . LYS A 1 89 ? -0.320 1.554 15.242 1.00 75.50 89 LYS A N 1
ATOM 680 C CA . LYS A 1 89 ? 0.933 2.105 14.738 1.00 75.50 89 LYS A CA 1
ATOM 681 C C . LYS A 1 89 ? 0.645 3.122 13.649 1.00 75.50 89 LYS A C 1
ATOM 683 O O . LYS A 1 89 ? -0.089 2.824 12.711 1.00 75.50 89 LYS A O 1
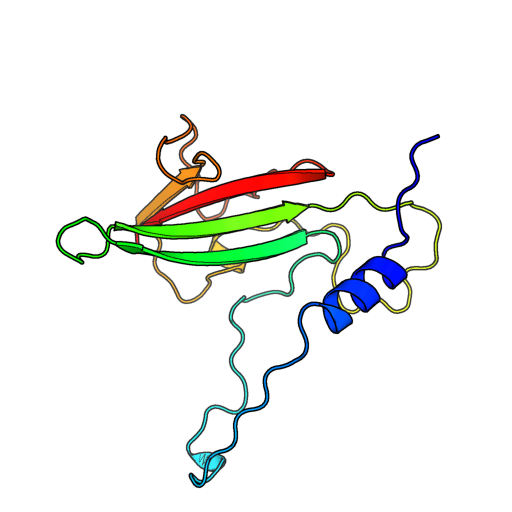ATOM 688 N N . ASP A 1 90 ? 1.240 4.296 13.786 1.00 82.81 90 ASP A N 1
ATOM 689 C CA . ASP A 1 90 ? 1.164 5.314 12.752 1.00 82.81 90 ASP A CA 1
ATOM 690 C C . ASP A 1 90 ? 1.893 4.837 11.496 1.00 82.81 90 ASP A C 1
ATOM 692 O O . ASP A 1 90 ? 2.985 4.266 11.564 1.00 82.81 90 ASP A O 1
ATOM 696 N N . VAL A 1 91 ? 1.272 5.073 10.344 1.00 87.38 91 VAL A N 1
ATOM 697 C CA . VAL A 1 91 ? 1.819 4.701 9.041 1.00 87.38 91 VAL A CA 1
ATOM 698 C C . VAL A 1 91 ? 2.363 5.952 8.374 1.00 87.38 91 VAL A C 1
ATOM 700 O O . VAL A 1 91 ? 1.640 6.931 8.211 1.00 87.38 91 VAL A O 1
ATOM 703 N N . THR A 1 92 ? 3.629 5.924 7.970 1.00 90.12 92 THR A N 1
ATOM 704 C CA . THR A 1 92 ? 4.273 7.010 7.215 1.00 90.12 92 THR A CA 1
ATOM 705 C C . THR A 1 92 ? 4.588 6.552 5.795 1.00 90.12 92 THR A C 1
ATOM 707 O O . THR A 1 92 ? 4.764 5.355 5.546 1.00 90.12 92 THR A O 1
ATOM 710 N N . LEU A 1 93 ? 4.737 7.488 4.856 1.00 87.62 93 LEU A N 1
ATOM 711 C CA . LEU A 1 93 ? 5.146 7.150 3.486 1.00 87.62 93 LEU A CA 1
ATOM 712 C C . LEU A 1 93 ? 6.530 6.490 3.453 1.00 87.62 93 LEU A C 1
ATOM 714 O O . LEU A 1 93 ? 6.717 5.507 2.742 1.00 87.62 93 LEU A O 1
ATOM 718 N N . SER A 1 94 ? 7.458 6.957 4.294 1.00 86.56 94 SER A N 1
ATOM 719 C CA . SER A 1 94 ? 8.778 6.332 4.454 1.00 86.56 94 SER A CA 1
ATOM 720 C C . SER A 1 94 ? 8.718 4.893 4.969 1.00 86.56 94 SER A C 1
ATOM 722 O O . SER A 1 94 ? 9.600 4.099 4.662 1.00 86.56 94 SER A O 1
ATOM 724 N N . SER A 1 95 ? 7.705 4.544 5.768 1.00 86.62 95 SER A N 1
ATOM 725 C CA . SER A 1 95 ? 7.575 3.184 6.296 1.00 86.62 95 SER A CA 1
ATOM 726 C C . SER A 1 95 ? 7.104 2.198 5.227 1.00 86.62 95 SER A C 1
ATOM 728 O O . SER A 1 95 ? 7.606 1.073 5.188 1.00 86.62 95 SER A O 1
ATOM 730 N N . ILE A 1 96 ? 6.194 2.646 4.350 1.00 87.56 96 ILE A N 1
ATOM 731 C CA . ILE A 1 96 ? 5.612 1.859 3.255 1.00 87.56 96 ILE A CA 1
ATOM 732 C C . ILE A 1 96 ? 6.618 1.682 2.117 1.00 87.56 96 ILE A C 1
ATOM 734 O O . ILE A 1 96 ? 6.663 0.613 1.525 1.00 87.56 96 ILE A O 1
ATOM 738 N N . LEU A 1 97 ? 7.394 2.724 1.807 1.00 87.75 97 LEU A N 1
ATOM 739 C CA . LEU A 1 97 ? 8.316 2.768 0.672 1.00 87.75 97 LEU A CA 1
ATOM 740 C C . LEU A 1 97 ? 9.727 3.169 1.151 1.00 87.75 97 LEU A C 1
ATOM 742 O O . LEU A 1 97 ? 10.165 4.288 0.881 1.00 87.75 97 LEU A O 1
ATOM 746 N N . PRO A 1 98 ? 10.434 2.299 1.897 1.00 84.94 98 PRO A N 1
ATOM 747 C CA . PRO A 1 98 ? 11.705 2.649 2.535 1.00 84.94 98 PRO A CA 1
ATOM 748 C C . PRO A 1 98 ? 12.856 2.850 1.544 1.00 84.94 98 PRO A C 1
ATOM 750 O O . PRO A 1 98 ? 13.727 3.681 1.787 1.00 84.94 98 PRO A O 1
ATOM 753 N N . ASP A 1 99 ? 12.840 2.121 0.427 1.00 84.38 99 ASP A N 1
ATOM 754 C CA . ASP A 1 99 ? 13.918 2.131 -0.569 1.00 84.38 99 ASP A CA 1
ATOM 755 C C . ASP A 1 99 ? 13.726 3.202 -1.657 1.00 84.38 99 ASP A C 1
ATOM 757 O O . ASP A 1 99 ? 14.571 3.359 -2.540 1.00 84.38 99 ASP A O 1
ATOM 761 N N . LEU A 1 100 ? 12.614 3.945 -1.620 1.00 84.44 100 LEU A N 1
ATOM 762 C CA . LEU A 1 100 ? 12.275 4.939 -2.634 1.00 84.44 100 LEU A CA 1
ATOM 763 C C . LEU A 1 100 ? 12.5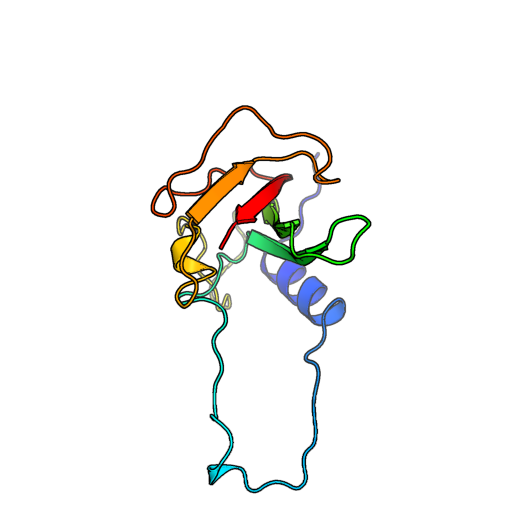64 6.359 -2.143 1.00 84.44 100 LEU A C 1
ATOM 765 O O . LEU A 1 100 ? 12.169 6.760 -1.048 1.00 84.44 100 LEU A O 1
ATOM 769 N N . THR A 1 101 ? 13.219 7.151 -2.993 1.00 86.06 101 THR A N 1
ATOM 770 C CA . THR A 1 101 ? 13.392 8.588 -2.752 1.00 86.06 101 THR A CA 1
ATOM 771 C C . THR A 1 101 ? 12.140 9.303 -3.236 1.00 86.06 101 THR A C 1
ATOM 773 O O . THR A 1 101 ? 11.819 9.242 -4.413 1.00 86.06 101 THR A O 1
ATOM 776 N N . ILE A 1 102 ? 11.401 9.928 -2.321 1.00 86.81 102 ILE A N 1
ATOM 777 C CA . ILE A 1 102 ? 10.146 10.620 -2.631 1.00 86.81 102 ILE A CA 1
ATOM 778 C C . ILE A 1 102 ? 10.442 12.110 -2.805 1.00 86.81 102 ILE A C 1
ATOM 780 O O . ILE A 1 102 ? 10.883 12.761 -1.855 1.00 86.81 102 ILE A O 1
ATOM 784 N N . SER A 1 103 ? 10.194 12.638 -4.004 1.00 87.38 103 SER A N 1
ATOM 785 C CA . SER A 1 103 ? 10.407 14.046 -4.351 1.00 87.38 103 SER A CA 1
ATOM 786 C C . SER A 1 103 ? 9.219 14.925 -3.950 1.00 87.38 103 SER A C 1
ATOM 788 O O . SER A 1 103 ? 9.404 15.991 -3.365 1.00 87.38 103 SER A O 1
ATOM 790 N N . ASP A 1 104 ? 7.995 14.461 -4.210 1.00 89.00 104 ASP A N 1
ATOM 791 C CA . ASP A 1 104 ? 6.749 15.139 -3.842 1.00 89.00 104 ASP A CA 1
ATOM 792 C C . ASP A 1 104 ? 5.667 14.115 -3.486 1.00 89.00 104 ASP A C 1
ATOM 794 O O . ASP A 1 104 ? 5.565 13.054 -4.102 1.00 89.00 104 ASP A O 1
ATOM 798 N N . ALA A 1 105 ? 4.830 14.431 -2.503 1.00 91.25 105 ALA A N 1
ATOM 799 C CA . ALA A 1 105 ? 3.713 13.587 -2.108 1.00 91.25 105 ALA A CA 1
ATOM 800 C C . ALA A 1 105 ? 2.486 14.443 -1.813 1.00 91.25 105 ALA A C 1
ATOM 802 O O . ALA A 1 105 ? 2.519 15.371 -1.003 1.00 91.25 105 ALA A O 1
ATOM 803 N N . ARG A 1 106 ? 1.368 14.098 -2.452 1.00 92.50 106 ARG A N 1
ATOM 804 C CA . ARG A 1 106 ? 0.120 14.853 -2.342 1.00 92.50 106 ARG A CA 1
ATOM 805 C C . ARG A 1 106 ? -1.084 13.947 -2.240 1.00 92.50 106 ARG A C 1
ATOM 807 O O . ARG A 1 106 ? -1.161 12.902 -2.885 1.00 92.50 106 ARG A O 1
ATOM 814 N N . GLU A 1 107 ? -2.045 14.370 -1.433 1.00 92.25 107 GLU A N 1
ATOM 815 C CA . GLU A 1 107 ? -3.350 13.725 -1.390 1.00 92.25 107 GLU A CA 1
ATOM 816 C C . GLU A 1 107 ? -4.124 14.051 -2.677 1.00 92.25 107 GLU A C 1
ATOM 818 O O . GLU A 1 107 ? -4.065 15.167 -3.192 1.00 92.25 107 GLU A O 1
ATOM 823 N N . THR A 1 108 ? -4.844 13.081 -3.231 1.00 93.25 108 THR A N 1
ATOM 824 C CA . THR A 1 108 ? -5.601 13.232 -4.483 1.00 93.25 108 THR A CA 1
ATOM 825 C C . THR A 1 108 ? -6.987 12.605 -4.360 1.00 93.25 108 THR A C 1
ATOM 827 O O . THR A 1 108 ? -7.309 11.945 -3.372 1.00 93.25 108 THR A O 1
ATOM 830 N N . THR A 1 109 ? -7.852 12.834 -5.346 1.00 93.00 109 THR A N 1
ATOM 831 C CA . THR A 1 109 ? -9.098 12.067 -5.493 1.00 93.00 109 THR A CA 1
ATOM 832 C C . THR A 1 109 ? -8.801 10.603 -5.812 1.00 93.00 109 THR A C 1
ATOM 834 O O . THR A 1 109 ? -7.752 10.304 -6.371 1.00 93.00 109 THR A O 1
ATOM 837 N N . LEU A 1 110 ? -9.762 9.704 -5.582 1.00 93.06 110 LEU A N 1
ATOM 838 C CA . LEU A 1 110 ? -9.620 8.263 -5.853 1.00 93.06 110 LEU A CA 1
ATOM 839 C C . LEU A 1 110 ? -9.204 7.933 -7.303 1.00 93.06 110 LEU A C 1
ATOM 841 O O . LEU A 1 110 ? -8.587 6.907 -7.561 1.00 93.06 110 LEU A O 1
ATOM 845 N N . THR A 1 111 ? -9.535 8.807 -8.256 1.00 90.88 111 THR A N 1
ATOM 846 C CA . THR A 1 111 ? -9.174 8.676 -9.677 1.00 90.88 111 THR A CA 1
ATOM 847 C C . THR A 1 111 ? -7.866 9.377 -10.056 1.00 90.88 111 THR A C 1
ATOM 849 O O . THR A 1 111 ? -7.487 9.350 -11.220 1.00 90.88 111 THR A O 1
ATOM 852 N N . HIS A 1 112 ? -7.182 10.022 -9.106 1.00 91.12 112 HIS A N 1
ATOM 853 C CA . HIS A 1 112 ? -5.948 10.804 -9.294 1.00 91.12 112 HIS A CA 1
ATOM 854 C C . HIS A 1 112 ? -6.041 11.993 -10.265 1.00 91.12 112 HIS A C 1
ATOM 856 O O . HIS A 1 112 ? -5.023 12.605 -10.574 1.00 91.12 112 HIS A O 1
ATOM 862 N N . LEU A 1 113 ? -7.246 12.351 -10.720 1.00 88.88 113 LEU A N 1
ATOM 863 C CA . LEU A 1 113 ? -7.458 13.462 -11.654 1.00 88.88 113 LEU A CA 1
ATOM 864 C C . LEU A 1 113 ? -7.316 14.832 -10.986 1.00 88.88 113 LEU A C 1
ATOM 866 O O . LEU A 1 113 ? -6.929 15.800 -11.635 1.00 88.88 113 LEU A O 1
ATOM 870 N N . TYR A 1 114 ? -7.627 14.916 -9.691 1.00 91.00 114 TYR A N 1
ATOM 871 C CA . TYR A 1 114 ? -7.573 16.162 -8.939 1.00 91.00 114 TYR A CA 1
ATOM 872 C C . TYR A 1 114 ? -6.707 16.013 -7.697 1.00 91.00 114 TYR A C 1
ATOM 874 O O . TYR A 1 114 ? -6.870 15.082 -6.900 1.00 91.00 114 TYR A O 1
ATOM 882 N N . ASN A 1 115 ? -5.814 16.980 -7.511 1.00 88.94 115 ASN A N 1
ATOM 883 C CA . ASN A 1 115 ? -5.026 17.104 -6.297 1.00 88.94 115 ASN A CA 1
ATOM 884 C C . ASN A 1 115 ? -5.883 17.733 -5.197 1.00 88.94 115 ASN A C 1
ATOM 886 O O . ASN A 1 115 ? -6.540 18.752 -5.414 1.00 88.94 115 ASN A O 1
ATOM 890 N N . ARG A 1 116 ? -5.859 17.138 -4.005 1.00 84.44 116 ARG A N 1
ATOM 891 C CA . ARG A 1 116 ? -6.325 17.800 -2.789 1.00 84.44 116 ARG A CA 1
ATOM 892 C C . ARG A 1 116 ? -5.211 18.727 -2.310 1.00 84.44 116 ARG A C 1
ATOM 894 O O . ARG A 1 116 ? -4.031 18.444 -2.484 1.00 84.44 116 ARG A O 1
ATOM 901 N N . SER A 1 117 ? -5.582 19.845 -1.699 1.00 70.12 117 SER A N 1
ATOM 902 C CA . SER A 1 117 ? -4.685 20.960 -1.356 1.00 70.12 117 SER A CA 1
ATOM 903 C C . SER A 1 117 ? -3.585 20.622 -0.336 1.00 70.12 117 SER A C 1
ATOM 905 O O . SER A 1 117 ? -2.793 21.491 0.019 1.00 70.12 117 SER A O 1
ATOM 907 N N . LYS A 1 118 ? -3.537 19.386 0.170 1.00 77.31 118 LYS A N 1
ATOM 908 C CA . LYS A 1 118 ? -2.636 18.958 1.235 1.00 77.31 118 LYS A CA 1
ATOM 909 C C . LYS A 1 118 ? -1.389 18.291 0.648 1.00 77.31 118 LYS A C 1
ATOM 911 O O . LYS A 1 118 ? -1.420 17.118 0.271 1.00 77.31 118 LYS A O 1
ATOM 916 N N . ALA A 1 119 ? -0.297 19.051 0.598 1.00 79.88 119 ALA A N 1
ATOM 917 C CA . ALA A 1 119 ? 1.043 18.490 0.450 1.00 79.88 119 ALA A CA 1
ATOM 918 C C . ALA A 1 119 ? 1.408 17.714 1.724 1.00 79.88 119 ALA A C 1
ATOM 920 O O . ALA A 1 119 ? 1.045 18.120 2.832 1.00 79.88 119 ALA A O 1
ATOM 921 N N . LEU A 1 120 ? 2.087 16.582 1.566 1.00 82.69 120 LEU A N 1
ATOM 922 C CA . LEU A 1 120 ? 2.428 15.677 2.658 1.00 82.69 120 LEU A CA 1
ATOM 923 C C . LEU A 1 120 ? 3.934 15.667 2.870 1.00 82.69 120 LEU A C 1
ATOM 925 O O . LEU A 1 120 ? 4.712 15.572 1.924 1.00 82.69 120 LEU A O 1
ATOM 929 N N . VAL A 1 121 ? 4.344 15.709 4.133 1.00 83.69 121 VAL A N 1
ATOM 930 C CA . VAL A 1 121 ? 5.736 15.474 4.508 1.00 83.69 121 VAL A CA 1
ATOM 931 C C . VAL A 1 121 ? 5.939 13.968 4.639 1.00 83.69 121 VAL A C 1
ATOM 933 O O . VAL A 1 121 ? 5.168 13.278 5.298 1.00 83.69 121 VAL A O 1
ATOM 936 N N . VAL A 1 122 ? 7.002 13.443 4.032 1.00 82.12 122 VAL A N 1
ATOM 937 C CA . VAL A 1 122 ? 7.262 11.993 3.916 1.00 82.12 122 VAL A CA 1
ATOM 938 C C . VAL A 1 122 ? 7.309 11.264 5.270 1.00 82.12 122 VAL A C 1
ATOM 940 O O . VAL A 1 122 ? 6.942 10.090 5.364 1.00 82.12 122 VAL A O 1
ATOM 943 N N . LYS A 1 123 ? 7.771 11.956 6.318 1.00 83.94 123 LYS A N 1
ATOM 944 C CA . LYS A 1 123 ? 7.908 11.416 7.679 1.00 83.94 123 LYS A CA 1
ATOM 945 C C . LYS A 1 123 ? 6.674 11.634 8.553 1.00 83.94 123 LYS A C 1
ATOM 947 O O . LYS A 1 123 ? 6.628 11.069 9.643 1.00 83.94 123 LYS A O 1
ATOM 952 N N . ASP A 1 124 ? 5.709 12.429 8.101 1.00 86.75 124 ASP A N 1
ATOM 953 C CA . ASP A 1 124 ? 4.518 12.698 8.894 1.00 86.75 124 ASP A CA 1
ATOM 954 C C . ASP A 1 124 ? 3.577 11.487 8.872 1.00 86.75 124 ASP A C 1
ATOM 956 O O . ASP A 1 124 ? 3.466 10.791 7.853 1.00 86.75 124 ASP A O 1
ATOM 960 N N . PRO A 1 125 ? 2.886 11.219 9.992 1.00 87.50 125 PRO A N 1
ATOM 961 C CA . PRO A 1 125 ? 1.908 10.149 10.058 1.00 87.50 125 PRO A CA 1
ATOM 962 C C . PRO A 1 125 ? 0.735 10.443 9.115 1.00 87.50 125 PRO A C 1
ATOM 964 O O . PRO A 1 125 ? 0.143 11.528 9.121 1.00 87.50 125 PRO A O 1
ATOM 967 N N . LEU A 1 126 ? 0.375 9.451 8.304 1.00 88.19 126 LEU A N 1
ATOM 968 C CA . LEU A 1 126 ? -0.781 9.512 7.423 1.00 88.19 126 LEU A CA 1
ATOM 969 C C . LEU A 1 126 ? -2.054 9.374 8.259 1.00 88.19 126 LEU A C 1
ATOM 971 O O . LEU A 1 126 ? -2.362 8.312 8.797 1.00 88.19 126 LEU A O 1
ATOM 975 N N . ASN A 1 127 ? -2.818 10.460 8.356 1.00 85.94 127 ASN A N 1
ATOM 976 C CA . ASN A 1 127 ? -4.110 10.432 9.027 1.00 85.94 127 ASN A CA 1
ATOM 977 C C . ASN A 1 127 ? -5.176 9.841 8.095 1.00 85.94 127 ASN A C 1
ATOM 979 O O . ASN A 1 127 ? -5.692 10.541 7.221 1.00 85.94 127 ASN A O 1
ATOM 983 N N . ILE A 1 128 ? -5.500 8.565 8.301 1.00 89.44 128 ILE A N 1
ATOM 984 C CA . ILE A 1 128 ? -6.585 7.865 7.612 1.00 89.44 128 ILE A CA 1
ATOM 985 C C . ILE A 1 128 ? -7.687 7.598 8.646 1.00 89.44 128 ILE A C 1
ATOM 987 O O . ILE A 1 128 ? -7.470 6.811 9.579 1.00 89.44 128 ILE A O 1
ATOM 991 N N . PRO A 1 129 ? -8.851 8.262 8.536 1.00 89.94 129 PRO A N 1
ATOM 992 C CA . PRO A 1 129 ? -9.973 8.001 9.423 1.00 89.94 129 PRO A CA 1
ATOM 993 C C . PRO A 1 129 ? -10.518 6.581 9.244 1.00 89.94 129 PRO A C 1
ATOM 995 O O . PRO A 1 129 ? -10.308 5.921 8.230 1.00 89.94 129 PRO A O 1
ATOM 998 N N . VAL A 1 130 ? -11.225 6.091 10.257 1.00 89.94 130 VAL A N 1
ATOM 999 C CA . VAL A 1 130 ? -11.823 4.754 10.226 1.00 89.94 130 VAL A CA 1
ATOM 1000 C C . VAL A 1 130 ? -12.944 4.706 9.182 1.00 89.94 130 VAL A C 1
ATOM 1002 O O . VAL A 1 130 ? -13.777 5.605 9.149 1.00 89.94 130 VAL A O 1
ATOM 1005 N N . MET A 1 131 ? -12.987 3.631 8.389 1.00 90.50 131 MET A N 1
ATOM 1006 C CA . MET A 1 131 ? -13.883 3.428 7.238 1.00 90.50 131 MET A CA 1
ATOM 1007 C C . MET A 1 131 ? -13.643 4.384 6.058 1.00 90.50 131 MET A C 1
ATOM 1009 O O . MET A 1 131 ? -14.514 4.512 5.201 1.00 90.50 131 MET A O 1
ATOM 1013 N N . GLU A 1 132 ? -12.471 5.023 5.982 1.00 92.75 132 GLU A N 1
ATOM 1014 C CA . GLU A 1 132 ? -12.125 5.945 4.897 1.00 92.75 132 GLU A CA 1
ATOM 1015 C C . GLU A 1 132 ? -11.020 5.410 3.983 1.00 92.75 132 GLU A C 1
ATOM 1017 O O . GLU A 1 132 ? -10.127 4.653 4.386 1.00 92.75 132 GLU A O 1
ATOM 1022 N N . LEU A 1 133 ? -11.085 5.864 2.730 1.00 93.94 133 LEU A N 1
ATOM 1023 C CA . LEU A 1 133 ? -10.067 5.655 1.709 1.00 93.94 133 LEU A CA 1
ATOM 1024 C C . LEU A 1 133 ? -9.225 6.919 1.566 1.00 93.94 133 LEU A C 1
ATOM 1026 O O . LEU A 1 133 ? -9.736 7.986 1.224 1.00 93.94 133 LEU A O 1
ATOM 1030 N N . ALA A 1 134 ? -7.920 6.780 1.759 1.00 93.38 134 ALA A N 1
ATOM 1031 C CA . ALA A 1 134 ? -6.964 7.838 1.491 1.00 93.38 134 ALA A CA 1
ATOM 1032 C C . ALA A 1 134 ? -6.186 7.523 0.214 1.00 93.38 134 ALA A C 1
ATOM 1034 O O . ALA A 1 134 ? -5.721 6.402 0.006 1.00 93.38 134 ALA A O 1
ATOM 1035 N N . THR A 1 135 ? -6.074 8.520 -0.660 1.00 94.50 135 THR A N 1
ATOM 1036 C CA . THR A 1 135 ? -5.437 8.370 -1.967 1.00 94.50 135 THR A CA 1
ATOM 1037 C C . THR A 1 135 ? -4.315 9.378 -2.116 1.00 94.50 135 THR A C 1
ATOM 1039 O O . THR A 1 135 ? -4.514 10.578 -1.928 1.00 94.50 135 THR A O 1
ATOM 1042 N N . TYR A 1 136 ? -3.143 8.893 -2.496 1.00 92.94 136 TYR A N 1
ATOM 1043 C CA . TYR A 1 136 ? -1.926 9.677 -2.598 1.00 92.94 136 TYR A CA 1
ATOM 1044 C C . TYR A 1 136 ? -1.307 9.509 -3.983 1.00 92.94 136 TYR A C 1
ATOM 1046 O O . TYR A 1 136 ? -1.281 8.409 -4.536 1.00 92.94 136 TYR A O 1
ATOM 1054 N N . LYS A 1 137 ? -0.815 10.615 -4.540 1.00 93.81 137 LYS A N 1
ATOM 1055 C CA . LYS A 1 137 ? 0.053 10.630 -5.716 1.00 93.81 137 LYS A CA 1
ATOM 1056 C C . LYS A 1 137 ? 1.458 10.988 -5.243 1.00 93.81 137 LYS A C 1
ATOM 1058 O O . LYS A 1 137 ? 1.652 12.037 -4.627 1.00 93.81 137 LYS A O 1
ATOM 1063 N N . ILE A 1 138 ? 2.398 10.090 -5.500 1.00 92.56 138 ILE A N 1
ATOM 1064 C CA . ILE A 1 138 ? 3.788 10.155 -5.055 1.00 92.56 138 ILE A CA 1
ATOM 1065 C C . ILE A 1 138 ? 4.663 10.336 -6.287 1.00 92.56 138 ILE A C 1
ATOM 1067 O O . ILE A 1 138 ? 4.597 9.532 -7.209 1.00 92.56 138 ILE A O 1
ATOM 1071 N N . ASN A 1 139 ? 5.493 11.364 -6.304 1.00 90.69 139 ASN A N 1
ATOM 1072 C CA . ASN A 1 139 ? 6.535 11.522 -7.302 1.00 90.69 139 ASN A CA 1
ATOM 1073 C C . ASN A 1 139 ? 7.856 11.041 -6.703 1.00 90.69 139 ASN A C 1
ATOM 1075 O O . ASN A 1 139 ? 8.135 11.269 -5.521 1.00 90.69 139 ASN A O 1
ATOM 1079 N N . LEU A 1 140 ? 8.623 10.332 -7.526 1.00 87.38 140 LEU A N 1
ATOM 1080 C CA . LEU A 1 140 ? 9.954 9.829 -7.192 1.00 87.38 140 LEU A CA 1
ATOM 1081 C C . LEU A 1 140 ? 11.025 10.803 -7.696 1.00 87.38 140 LEU A C 1
ATOM 1083 O O . LEU A 1 140 ? 10.648 11.715 -8.471 1.00 87.38 140 LEU A O 1
#

Sequence (140 aa):
MTTSSSLSAMIINEALQQPPVVFYTTINSEVIRPNFDVASQSLPCDISLVSLKNLVNSDLDYDGTSLILHRRGYKCGFNANYLQCPLSKDVTLSSILPDLTISDARETTLTHLYNRSKALVVKDPLNIPVMELATYKINL